Protein AF-A0A3S0EEV2-F1 (afdb_monomer)

Structure (mmCIF, N/CA/C/O backbone):
data_AF-A0A3S0EEV2-F1
#
_entry.id   AF-A0A3S0EEV2-F1
#
loop_
_atom_site.group_PDB
_atom_site.id
_atom_site.type_symbol
_atom_site.label_atom_id
_atom_site.label_alt_id
_atom_site.label_comp_id
_atom_site.label_asym_id
_atom_site.label_entity_id
_atom_site.label_seq_id
_atom_site.pdbx_PDB_ins_code
_atom_site.Cartn_x
_atom_site.Cartn_y
_atom_site.Cartn_z
_atom_site.occupancy
_atom_site.B_iso_or_equiv
_atom_site.auth_seq_id
_atom_site.auth_comp_id
_atom_site.auth_asym_id
_atom_site.auth_atom_id
_atom_site.pdbx_PDB_model_num
ATOM 1 N N . GLN A 1 1 ? 3.788 5.927 -1.617 1.00 67.25 1 GLN A N 1
ATOM 2 C CA . GLN A 1 1 ? 3.694 4.692 -2.418 1.00 67.25 1 GLN A CA 1
ATOM 3 C C . GLN A 1 1 ? 3.399 4.923 -3.907 1.00 67.25 1 GLN A C 1
ATOM 5 O O . GLN A 1 1 ? 4.221 4.499 -4.698 1.00 67.25 1 GLN A O 1
ATOM 10 N N . ILE A 1 2 ? 2.313 5.591 -4.340 1.00 71.94 2 ILE A N 1
ATOM 11 C CA . ILE A 1 2 ? 1.985 5.719 -5.789 1.00 71.94 2 ILE A CA 1
ATOM 12 C C . ILE A 1 2 ? 3.048 6.464 -6.604 1.00 71.94 2 ILE A C 1
ATOM 14 O O . ILE A 1 2 ? 3.451 5.981 -7.655 1.00 71.94 2 ILE A O 1
ATOM 18 N N . VAL A 1 3 ? 3.558 7.591 -6.103 1.00 72.00 3 VAL A N 1
ATOM 19 C CA . VAL A 1 3 ? 4.642 8.339 -6.771 1.00 72.00 3 VAL A CA 1
ATOM 20 C C . VAL A 1 3 ? 5.889 7.460 -6.964 1.00 72.00 3 VAL A C 1
ATOM 22 O O . VAL A 1 3 ? 6.553 7.534 -7.989 1.00 72.00 3 VAL A O 1
ATOM 25 N N . SER A 1 4 ? 6.155 6.561 -6.013 1.00 68.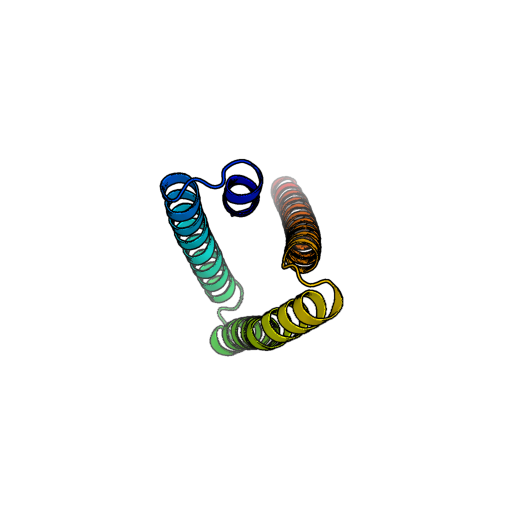00 4 SER A N 1
ATOM 26 C CA . SER A 1 4 ? 7.257 5.595 -6.056 1.00 68.00 4 SER A CA 1
ATOM 27 C C . SER A 1 4 ? 7.049 4.493 -7.099 1.00 68.00 4 SER A C 1
ATOM 29 O O . SER A 1 4 ? 8.019 3.993 -7.645 1.00 68.00 4 SER A O 1
ATOM 31 N N . ILE A 1 5 ? 5.800 4.112 -7.386 1.00 69.88 5 ILE A N 1
ATOM 32 C CA . ILE A 1 5 ? 5.467 3.135 -8.437 1.00 69.88 5 ILE A CA 1
ATOM 33 C C . ILE A 1 5 ? 5.616 3.769 -9.829 1.00 69.88 5 ILE A C 1
ATOM 35 O O . ILE A 1 5 ? 5.967 3.083 -10.783 1.00 69.88 5 ILE A O 1
ATOM 39 N N . LEU A 1 6 ? 5.361 5.076 -9.946 1.00 68.50 6 LEU A N 1
ATOM 40 C CA . LEU A 1 6 ? 5.404 5.800 -11.218 1.00 68.50 6 LEU A CA 1
ATOM 41 C C . LEU A 1 6 ? 6.815 6.245 -11.624 1.00 68.50 6 LEU A C 1
ATOM 43 O O . LEU A 1 6 ? 7.090 6.342 -12.812 1.00 68.50 6 LEU A O 1
ATOM 47 N N . LEU A 1 7 ? 7.716 6.494 -10.674 1.00 66.06 7 LEU A N 1
ATOM 48 C CA . LEU A 1 7 ? 9.076 6.980 -10.948 1.00 66.06 7 LEU A CA 1
ATOM 49 C C . LEU A 1 7 ? 9.890 6.092 -11.924 1.00 66.06 7 LEU A C 1
ATOM 51 O O . LEU A 1 7 ? 10.454 6.646 -12.869 1.00 66.06 7 LEU A O 1
ATOM 55 N N . PRO A 1 8 ? 9.912 4.749 -11.782 1.00 63.78 8 PRO A N 1
ATOM 56 C CA . PRO A 1 8 ? 10.594 3.853 -12.724 1.00 63.78 8 PRO A CA 1
ATOM 57 C C . PRO A 1 8 ? 9.993 3.871 -14.133 1.00 63.78 8 PRO A C 1
ATOM 59 O O . PRO A 1 8 ? 10.653 3.493 -15.090 1.00 63.78 8 PRO A O 1
ATOM 62 N N . ALA A 1 9 ? 8.736 4.302 -14.285 1.00 65.12 9 ALA A N 1
ATOM 63 C CA . ALA A 1 9 ? 8.078 4.371 -15.589 1.00 65.12 9 ALA A CA 1
ATOM 64 C C . ALA A 1 9 ? 8.543 5.571 -16.435 1.00 65.12 9 ALA A C 1
ATOM 66 O O . ALA A 1 9 ? 8.299 5.590 -17.640 1.00 65.12 9 ALA A O 1
ATOM 67 N N . PHE A 1 10 ? 9.196 6.562 -15.817 1.00 65.75 10 PHE A N 1
ATOM 68 C CA . PHE A 1 10 ? 9.695 7.772 -16.483 1.00 65.75 10 PHE A CA 1
ATOM 69 C C . PHE A 1 10 ? 11.227 7.874 -16.492 1.00 65.75 10 PHE A C 1
ATOM 71 O O . PHE A 1 10 ? 11.771 8.783 -17.116 1.00 65.75 10 PHE A O 1
ATOM 78 N N . SER A 1 11 ? 11.934 6.975 -15.801 1.00 63.91 11 SER A N 1
ATOM 79 C CA . SER A 1 11 ? 13.393 6.981 -15.730 1.00 63.91 11 SER A CA 1
ATOM 80 C C . SER A 1 11 ? 13.945 5.568 -15.551 1.00 63.91 11 SER A C 1
ATOM 82 O O . SER A 1 11 ? 13.740 4.947 -14.513 1.00 63.91 11 SER A O 1
ATOM 84 N N . ASP A 1 12 ? 14.720 5.104 -16.533 1.00 64.81 12 ASP A N 1
ATOM 85 C CA . ASP A 1 12 ? 15.411 3.805 -16.500 1.00 64.81 12 ASP A CA 1
ATOM 86 C C . ASP A 1 12 ? 16.719 3.832 -15.676 1.00 64.81 12 ASP A C 1
ATOM 88 O O . ASP A 1 12 ? 17.494 2.875 -15.665 1.00 64.81 12 ASP A O 1
ATOM 92 N N . GLY A 1 13 ? 17.005 4.939 -14.979 1.00 76.12 13 GLY A N 1
ATOM 93 C CA . GLY A 1 13 ? 18.232 5.101 -14.205 1.00 76.12 13 GLY A CA 1
ATOM 94 C C . GLY A 1 13 ? 18.236 4.271 -12.918 1.00 76.12 13 GLY A C 1
ATOM 95 O O . GLY A 1 13 ? 17.309 4.346 -12.111 1.00 76.12 13 GLY A O 1
ATOM 96 N N . THR A 1 14 ? 19.332 3.555 -12.649 1.00 77.88 14 THR A N 1
ATOM 97 C CA . THR A 1 14 ? 19.524 2.751 -11.424 1.00 77.88 14 THR A CA 1
ATOM 98 C C . THR A 1 14 ? 19.256 3.546 -10.140 1.00 77.88 14 THR A C 1
ATOM 100 O O . THR A 1 14 ? 18.654 3.028 -9.201 1.00 77.88 14 THR A O 1
ATOM 103 N N . ALA A 1 15 ? 19.642 4.826 -10.110 1.00 80.94 15 ALA A N 1
ATOM 104 C CA . ALA A 1 15 ? 19.380 5.717 -8.980 1.00 80.94 15 ALA A CA 1
ATOM 105 C C . ALA A 1 15 ? 17.878 6.006 -8.780 1.00 80.94 15 ALA A C 1
ATOM 107 O O . ALA A 1 15 ? 17.404 6.007 -7.644 1.00 80.94 15 ALA A O 1
ATOM 108 N N . ALA A 1 16 ? 17.115 6.194 -9.864 1.00 74.25 16 ALA A N 1
ATOM 109 C CA . ALA A 1 16 ? 15.667 6.406 -9.808 1.00 74.25 16 ALA A CA 1
ATOM 110 C C . ALA A 1 16 ? 14.938 5.143 -9.328 1.00 74.25 16 ALA A C 1
ATOM 112 O O . ALA A 1 16 ? 14.033 5.229 -8.495 1.00 74.25 16 ALA A O 1
ATOM 113 N N . ASN A 1 17 ? 15.388 3.964 -9.761 1.00 77.38 17 ASN A N 1
ATOM 114 C CA . ASN A 1 17 ? 14.868 2.681 -9.287 1.00 77.38 17 ASN A CA 1
ATOM 115 C C . ASN A 1 17 ? 15.148 2.459 -7.795 1.00 77.38 17 ASN A C 1
ATOM 117 O O . ASN A 1 17 ? 14.253 2.050 -7.053 1.00 77.38 17 ASN A O 1
ATOM 121 N N . LEU A 1 18 ? 16.354 2.790 -7.325 1.00 81.69 18 LEU A N 1
ATOM 122 C CA . LEU A 1 18 ? 16.711 2.658 -5.912 1.00 81.69 18 LEU A CA 1
ATOM 123 C C . LEU A 1 18 ? 15.921 3.635 -5.027 1.00 81.69 18 LEU A C 1
ATOM 125 O O . LEU A 1 18 ? 15.387 3.239 -3.990 1.00 81.69 18 LEU A O 1
ATOM 129 N N . ALA A 1 19 ? 15.774 4.888 -5.465 1.00 83.25 19 ALA A N 1
ATOM 130 C CA . ALA A 1 19 ? 14.945 5.880 -4.781 1.00 83.25 19 ALA A CA 1
ATOM 131 C C . ALA A 1 19 ? 13.472 5.442 -4.721 1.00 83.25 19 ALA A C 1
ATOM 133 O O . ALA A 1 19 ? 12.823 5.557 -3.680 1.00 83.25 19 ALA A O 1
ATOM 134 N N . SER A 1 20 ? 12.957 4.871 -5.811 1.00 79.00 20 SER A N 1
ATOM 135 C CA . SER A 1 20 ? 11.605 4.306 -5.877 1.00 79.00 20 SER A CA 1
ATOM 136 C C . SER A 1 20 ? 11.416 3.168 -4.886 1.00 79.00 20 SER A C 1
ATOM 138 O O . SER A 1 20 ? 10.429 3.161 -4.151 1.00 79.00 20 SER A O 1
ATOM 140 N N . ALA A 1 21 ? 12.379 2.247 -4.808 1.00 81.31 21 ALA A N 1
ATOM 141 C CA . ALA A 1 21 ? 12.355 1.139 -3.862 1.00 81.31 21 ALA A CA 1
ATOM 142 C C . ALA A 1 21 ? 12.358 1.632 -2.406 1.00 81.31 21 ALA A C 1
ATOM 144 O O . ALA A 1 21 ? 11.542 1.173 -1.606 1.00 81.31 21 ALA A O 1
ATOM 145 N N . MET A 1 22 ? 13.205 2.612 -2.070 1.00 86.12 22 MET A N 1
ATOM 146 C CA . MET A 1 22 ? 13.247 3.202 -0.726 1.00 86.12 22 MET A CA 1
ATOM 147 C C . MET A 1 22 ? 11.939 3.912 -0.361 1.00 86.12 22 MET A C 1
ATOM 149 O O . MET A 1 22 ? 11.372 3.658 0.703 1.00 86.12 22 MET A O 1
ATOM 153 N N . LEU A 1 23 ? 11.421 4.769 -1.247 1.00 84.12 23 LEU A N 1
ATOM 154 C CA . LEU A 1 23 ? 10.169 5.495 -1.014 1.00 84.12 2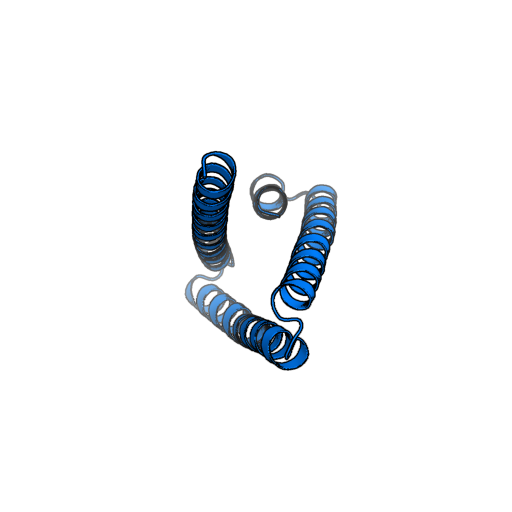3 LEU A CA 1
ATOM 155 C C . LEU A 1 23 ? 8.970 4.544 -0.919 1.00 84.12 23 LEU A C 1
ATOM 157 O O . LEU A 1 23 ? 8.083 4.730 -0.078 1.00 84.12 23 LEU A O 1
ATOM 161 N N . TYR A 1 24 ? 8.939 3.512 -1.762 1.00 83.69 24 TYR A N 1
ATOM 162 C CA . TYR A 1 24 ? 7.921 2.474 -1.704 1.00 83.69 24 TYR A CA 1
ATOM 163 C C . TYR A 1 24 ? 7.993 1.731 -0.368 1.00 83.69 24 TYR A C 1
ATOM 165 O O . TYR A 1 24 ? 6.990 1.689 0.342 1.00 83.69 24 TYR A O 1
ATOM 173 N N . GLY A 1 25 ? 9.169 1.221 0.008 1.00 85.12 25 GLY A N 1
ATOM 174 C CA . GLY A 1 25 ? 9.374 0.455 1.238 1.00 85.12 25 GLY A CA 1
ATOM 175 C C . GLY A 1 25 ? 9.020 1.246 2.496 1.00 85.12 25 GLY A C 1
ATOM 176 O O . GLY A 1 25 ? 8.223 0.780 3.309 1.00 85.12 25 GLY A O 1
ATOM 177 N N . GLY A 1 26 ? 9.532 2.475 2.621 1.00 86.62 26 GLY A N 1
ATOM 178 C CA . GLY A 1 26 ? 9.265 3.332 3.778 1.00 86.62 26 GLY A CA 1
ATOM 179 C C . GLY A 1 26 ? 7.781 3.668 3.934 1.00 86.62 26 GLY A C 1
ATOM 180 O O . GLY A 1 26 ? 7.218 3.530 5.020 1.00 86.62 26 GLY A O 1
ATOM 181 N N . THR A 1 27 ? 7.110 4.050 2.841 1.00 87.25 27 THR A N 1
ATOM 182 C CA . THR A 1 27 ? 5.674 4.375 2.906 1.00 87.25 27 THR A CA 1
ATOM 183 C C . THR A 1 27 ? 4.807 3.145 3.145 1.00 87.25 27 THR A C 1
ATOM 185 O O . THR A 1 27 ? 3.848 3.220 3.910 1.00 87.25 27 THR A O 1
ATOM 188 N N . PHE A 1 28 ? 5.156 2.007 2.546 1.00 83.50 28 PHE A N 1
ATOM 189 C CA . PHE A 1 28 ? 4.428 0.758 2.728 1.00 83.50 28 PHE A CA 1
ATOM 190 C C . PHE A 1 28 ? 4.458 0.283 4.184 1.00 83.50 28 PHE A C 1
ATOM 192 O O . PHE A 1 28 ? 3.405 0.073 4.786 1.00 83.50 28 PHE A O 1
ATOM 199 N N . VAL A 1 29 ? 5.653 0.186 4.776 1.00 86.44 29 VAL A N 1
ATOM 200 C CA . VAL A 1 29 ? 5.826 -0.245 6.174 1.00 86.44 29 VAL A CA 1
ATOM 201 C C . VAL A 1 29 ? 5.127 0.717 7.135 1.00 86.44 29 VAL A C 1
ATOM 203 O O . VAL A 1 29 ? 4.472 0.269 8.079 1.00 86.44 29 VAL A O 1
ATOM 206 N N . GLY A 1 30 ? 5.207 2.026 6.875 1.00 87.94 30 GLY A N 1
ATOM 207 C CA . GLY A 1 30 ? 4.527 3.044 7.676 1.00 87.94 30 GLY A CA 1
ATOM 208 C C . GLY A 1 30 ? 3.005 2.879 7.685 1.00 87.94 30 GLY A C 1
ATOM 209 O O . GLY A 1 30 ? 2.397 2.869 8.756 1.00 87.94 30 GLY A O 1
ATOM 210 N N . ILE A 1 31 ? 2.391 2.686 6.511 1.00 87.38 31 ILE A N 1
ATOM 211 C CA . ILE A 1 31 ? 0.940 2.471 6.389 1.00 87.38 31 ILE A CA 1
ATOM 212 C C . ILE A 1 31 ? 0.528 1.192 7.118 1.00 87.38 31 ILE A C 1
ATOM 214 O O . ILE A 1 31 ? -0.366 1.242 7.958 1.00 87.38 31 ILE A O 1
ATOM 218 N N . VAL A 1 32 ? 1.203 0.067 6.857 1.00 87.94 32 VAL A N 1
ATOM 219 C CA . VAL A 1 32 ? 0.875 -1.226 7.484 1.00 87.94 32 VAL A CA 1
ATOM 220 C C . VAL A 1 32 ? 0.961 -1.140 9.010 1.00 87.94 32 VAL A C 1
ATOM 222 O O . VAL A 1 32 ? 0.044 -1.581 9.705 1.00 87.94 32 VAL A O 1
ATOM 225 N N . SER A 1 33 ? 2.020 -0.519 9.535 1.00 88.50 33 SER A N 1
ATOM 226 C CA . SER A 1 33 ? 2.220 -0.352 10.981 1.00 88.50 33 SER A CA 1
ATOM 227 C C . SER A 1 33 ? 1.120 0.500 11.614 1.00 88.50 33 SER A C 1
ATOM 229 O O . SER A 1 33 ? 0.573 0.141 12.660 1.00 88.50 33 SER A O 1
ATOM 231 N N . LEU A 1 34 ? 0.747 1.608 10.964 1.00 89.56 34 LEU A N 1
ATOM 232 C CA . LEU A 1 34 ? -0.332 2.470 11.438 1.00 89.56 34 LEU A CA 1
ATOM 233 C C . LEU A 1 34 ? -1.684 1.750 11.391 1.00 89.56 34 LEU A C 1
ATOM 235 O O . LEU A 1 34 ? -2.437 1.814 12.361 1.00 89.56 34 LEU A O 1
ATOM 239 N N . THR A 1 35 ? -1.983 1.024 10.311 1.00 87.75 35 THR A N 1
ATOM 240 C CA . THR A 1 35 ? -3.216 0.238 10.180 1.00 87.75 35 THR A CA 1
ATOM 241 C C . THR A 1 35 ? -3.329 -0.807 11.284 1.00 87.75 35 THR A C 1
ATOM 243 O O . THR A 1 35 ? -4.381 -0.909 11.916 1.00 87.75 35 THR A O 1
ATOM 246 N N . LEU A 1 36 ? -2.253 -1.545 11.569 1.00 85.75 36 LEU A N 1
ATOM 247 C CA . LEU A 1 36 ? -2.258 -2.557 12.624 1.00 85.75 36 LEU A CA 1
ATOM 248 C C . LEU A 1 36 ? -2.455 -1.925 14.011 1.00 85.75 36 LEU A C 1
ATOM 250 O O . LEU A 1 36 ? -3.236 -2.431 14.816 1.00 85.75 36 LEU A O 1
ATOM 254 N N . SER A 1 37 ? -1.818 -0.776 14.258 1.00 86.94 37 SER A N 1
ATOM 255 C CA . SER A 1 37 ? -1.991 0.006 15.488 1.00 86.94 37 SER A CA 1
ATOM 256 C C . SER A 1 37 ? -3.433 0.508 15.664 1.00 86.94 37 SER A C 1
ATOM 258 O O . SER A 1 37 ? -4.012 0.368 16.744 1.00 86.94 37 SER A O 1
ATOM 260 N N . ILE A 1 38 ? -4.056 1.024 14.596 1.00 87.31 38 ILE A N 1
ATOM 261 C CA . ILE A 1 38 ? -5.465 1.454 14.599 1.00 87.31 38 ILE A CA 1
ATOM 262 C C . ILE A 1 38 ? -6.388 0.268 14.889 1.00 87.31 38 ILE A C 1
ATOM 264 O O . ILE A 1 38 ? -7.242 0.367 15.765 1.00 87.31 38 ILE A O 1
ATOM 268 N N . ILE A 1 39 ? -6.198 -0.867 14.215 1.00 85.00 39 ILE A N 1
ATOM 269 C CA . ILE A 1 39 ? -7.017 -2.074 14.419 1.00 85.00 39 ILE A CA 1
ATOM 270 C C . ILE A 1 39 ? -6.914 -2.579 15.857 1.00 85.00 39 ILE A C 1
ATOM 272 O O . ILE A 1 39 ? -7.936 -2.910 16.457 1.00 85.00 39 ILE A O 1
ATOM 276 N N . GLY A 1 40 ? -5.709 -2.592 16.432 1.00 83.75 40 GLY A N 1
ATOM 277 C CA . GLY A 1 40 ? -5.512 -2.973 17.830 1.00 83.75 40 GLY A CA 1
ATOM 278 C C . GLY A 1 40 ? -6.285 -2.087 18.805 1.00 83.75 40 GLY A C 1
ATOM 279 O O . GLY A 1 40 ? -6.836 -2.590 19.780 1.00 83.75 40 GLY A O 1
ATOM 280 N N . ARG A 1 41 ? -6.387 -0.785 18.512 1.00 84.44 41 ARG A N 1
ATOM 281 C CA . ARG A 1 41 ? -7.155 0.176 19.320 1.00 84.44 41 ARG A CA 1
ATOM 282 C C . ARG A 1 41 ? -8.665 0.106 19.078 1.00 84.44 41 ARG A C 1
ATOM 284 O O . ARG A 1 41 ? -9.421 0.295 20.022 1.00 84.44 41 ARG A O 1
ATOM 291 N N . CYS A 1 42 ? -9.108 -0.160 17.849 1.00 84.06 42 CYS A N 1
ATOM 292 C CA . CYS A 1 42 ? -10.531 -0.262 17.501 1.00 84.06 42 CYS A CA 1
ATOM 293 C C . CYS A 1 42 ? -11.188 -1.555 18.003 1.00 84.06 42 CYS A C 1
ATOM 295 O O . CYS A 1 42 ? -12.392 -1.563 18.241 1.00 84.06 42 CYS A O 1
ATOM 297 N N . PHE A 1 43 ? -10.422 -2.637 18.179 1.00 85.06 43 PHE A N 1
ATOM 298 C CA . PHE A 1 43 ? -10.931 -3.930 18.650 1.00 85.06 43 PHE A CA 1
ATOM 299 C C . PHE A 1 43 ? -10.290 -4.354 19.984 1.00 85.06 43 PHE A C 1
ATOM 301 O O . PHE A 1 43 ? -9.662 -5.412 20.039 1.00 85.06 43 PHE A O 1
ATOM 308 N N . PRO A 1 44 ? -10.466 -3.590 21.081 1.00 78.25 44 PRO A N 1
ATOM 309 C CA . PRO A 1 44 ? -9.800 -3.871 22.356 1.00 78.25 44 PRO A CA 1
ATOM 310 C C . PRO A 1 44 ? -10.240 -5.203 22.982 1.00 78.25 44 PRO A C 1
ATOM 312 O O . PRO A 1 44 ? -9.462 -5.835 23.685 1.00 78.25 44 PRO A O 1
ATOM 315 N N . ALA A 1 45 ? -11.461 -5.665 22.689 1.00 83.12 45 ALA A N 1
ATOM 316 C CA . ALA A 1 45 ? -11.989 -6.919 23.222 1.00 83.12 45 ALA A CA 1
ATOM 317 C C . ALA A 1 45 ? -11.356 -8.177 22.593 1.00 83.12 45 ALA A C 1
ATOM 319 O O . ALA A 1 45 ? -11.345 -9.222 23.231 1.00 83.12 45 ALA A O 1
ATOM 320 N N . ASN A 1 46 ? -10.870 -8.108 21.344 1.00 85.00 46 ASN A N 1
ATOM 321 C CA . ASN A 1 46 ? -10.259 -9.244 20.634 1.00 85.00 46 ASN A CA 1
ATOM 322 C C . ASN A 1 46 ? -9.331 -8.776 19.485 1.00 85.00 46 ASN A C 1
ATOM 324 O O . ASN A 1 46 ? -9.589 -9.065 18.308 1.00 85.00 46 ASN A O 1
ATOM 328 N N . PRO A 1 47 ? -8.227 -8.068 19.792 1.00 82.12 47 PRO A N 1
ATOM 329 C CA . PRO A 1 47 ? -7.361 -7.471 18.774 1.00 82.12 47 PRO A CA 1
ATOM 330 C C . PRO A 1 47 ? -6.670 -8.535 17.913 1.00 82.12 47 PRO A C 1
ATOM 332 O O . PRO A 1 47 ? -6.566 -8.372 16.699 1.00 82.12 47 PRO A O 1
ATOM 335 N N . ALA A 1 48 ? -6.287 -9.672 18.508 1.00 85.44 48 ALA A N 1
ATOM 336 C CA . ALA A 1 48 ? -5.611 -10.766 17.811 1.00 85.44 48 ALA A CA 1
ATOM 337 C C . ALA A 1 48 ? -6.422 -11.304 16.619 1.00 85.44 48 ALA A C 1
ATOM 339 O O . ALA A 1 48 ? -5.871 -11.523 15.542 1.00 85.44 48 ALA A O 1
ATOM 340 N N . LYS A 1 49 ? -7.745 -11.455 16.770 1.00 86.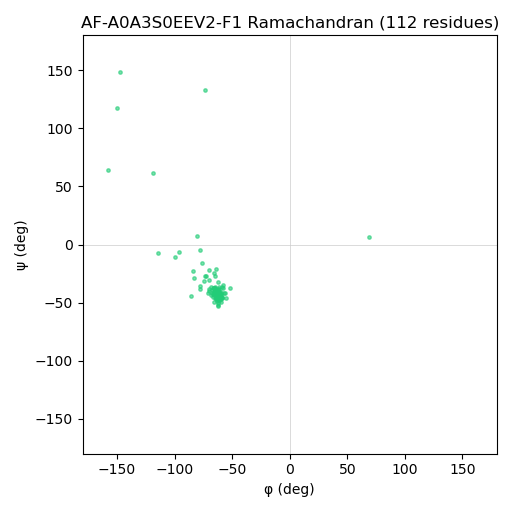12 49 LYS A N 1
ATOM 341 C CA . LYS A 1 49 ? -8.621 -11.950 15.696 1.00 86.12 49 LYS A CA 1
ATOM 342 C C . LYS A 1 49 ? -8.725 -10.954 14.538 1.00 86.12 49 LYS A C 1
ATOM 344 O O . LYS A 1 49 ? -8.698 -11.357 13.376 1.00 86.12 49 LYS A O 1
ATOM 349 N N . ALA A 1 50 ? -8.836 -9.660 14.844 1.00 85.25 50 ALA A N 1
ATOM 350 C CA . ALA A 1 50 ? -8.903 -8.608 13.831 1.00 85.25 50 ALA A CA 1
ATOM 351 C C . ALA A 1 50 ? -7.569 -8.460 13.079 1.00 85.25 50 A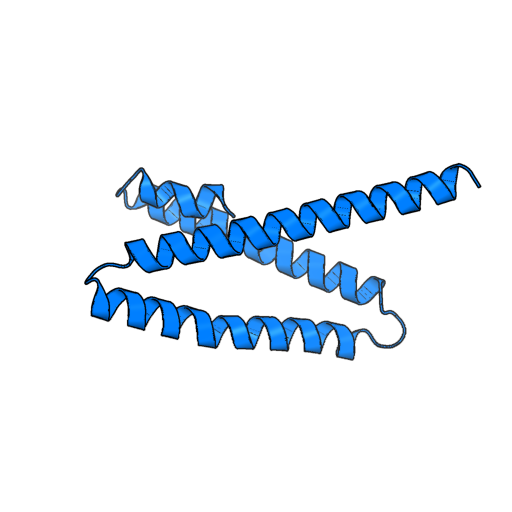LA A C 1
ATOM 353 O O . ALA A 1 50 ? -7.556 -8.401 11.849 1.00 85.25 50 ALA A O 1
ATOM 354 N N . MET A 1 51 ? -6.448 -8.491 13.806 1.00 86.62 51 MET A N 1
ATOM 355 C CA . MET A 1 51 ? -5.101 -8.470 13.232 1.00 86.62 51 MET A CA 1
ATOM 356 C C . MET A 1 51 ? -4.838 -9.693 12.344 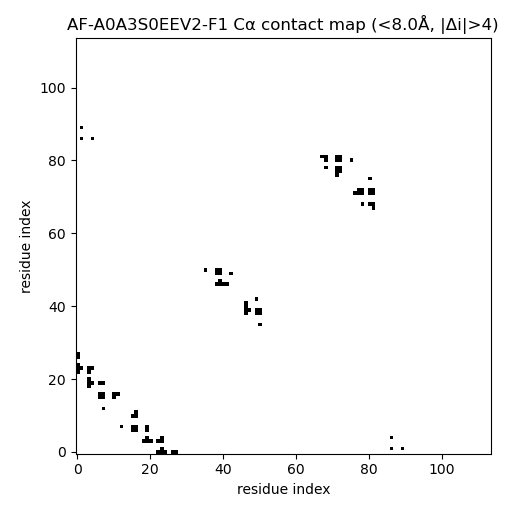1.00 86.62 51 MET A C 1
ATOM 358 O O . MET A 1 51 ? -4.416 -9.531 11.202 1.00 86.62 51 MET A O 1
ATOM 362 N N . ALA A 1 52 ? -5.169 -10.903 12.808 1.00 88.25 52 ALA A N 1
ATOM 363 C CA . ALA A 1 52 ? -4.992 -12.133 12.034 1.00 88.25 52 ALA A CA 1
ATOM 364 C C . ALA A 1 52 ? -5.751 -12.100 10.699 1.00 88.25 52 ALA A C 1
ATOM 366 O O . ALA A 1 52 ? -5.242 -12.555 9.676 1.00 88.25 52 ALA A O 1
ATOM 367 N N . ARG A 1 53 ? -6.953 -11.511 10.679 1.00 88.62 53 ARG A N 1
ATOM 368 C CA . ARG A 1 53 ? -7.750 -11.367 9.455 1.00 88.62 53 ARG A CA 1
ATOM 369 C C . ARG A 1 53 ? -7.095 -10.421 8.443 1.00 88.62 53 ARG A C 1
ATOM 371 O O . ARG A 1 53 ? -7.132 -10.710 7.247 1.00 88.62 53 ARG A O 1
ATOM 378 N N . LEU A 1 54 ? -6.464 -9.337 8.901 1.00 87.25 54 LEU A N 1
ATOM 379 C CA . LEU A 1 54 ? -5.659 -8.473 8.030 1.00 87.25 54 LEU A CA 1
ATOM 380 C C . LEU A 1 54 ? -4.447 -9.217 7.467 1.00 87.25 54 LEU A C 1
ATOM 382 O O . LEU A 1 54 ? -4.2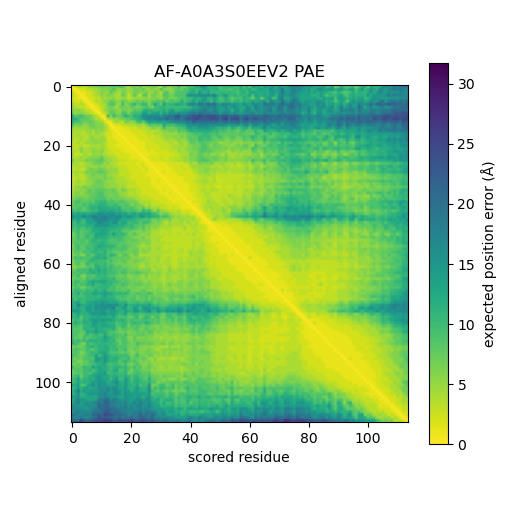14 -9.165 6.261 1.00 87.25 54 LEU A O 1
ATOM 386 N N . THR A 1 55 ? -3.715 -9.946 8.312 1.00 87.69 55 THR A N 1
ATOM 387 C CA . THR A 1 55 ? -2.536 -10.719 7.895 1.00 87.69 55 THR A CA 1
ATOM 388 C C . THR A 1 55 ? -2.894 -11.783 6.865 1.00 87.69 55 THR A C 1
ATOM 390 O O . THR A 1 55 ? -2.214 -11.890 5.850 1.00 87.69 55 THR A O 1
ATOM 393 N N . LEU A 1 56 ? -3.982 -12.530 7.074 1.00 92.50 56 LEU A N 1
ATOM 394 C CA . LEU A 1 56 ? -4.461 -13.525 6.110 1.00 92.50 56 LEU A CA 1
ATOM 395 C C . LEU A 1 56 ? -4.846 -12.881 4.777 1.00 92.50 56 LEU A C 1
ATOM 397 O O . LEU A 1 56 ? -4.447 -13.370 3.725 1.00 92.50 56 LEU A O 1
ATOM 401 N N . SER A 1 57 ? -5.567 -11.758 4.819 1.00 90.44 57 SER A N 1
ATOM 402 C CA . SER A 1 57 ? -5.950 -11.022 3.606 1.00 90.44 57 SER A CA 1
ATOM 403 C C . SER A 1 57 ? -4.715 -10.564 2.822 1.00 90.44 57 SER A C 1
ATOM 405 O O . SER A 1 57 ? -4.657 -10.715 1.602 1.00 90.44 57 SER A O 1
ATOM 407 N N . TYR A 1 58 ? -3.701 -10.056 3.530 1.00 87.88 58 TYR A N 1
ATOM 408 C CA . TYR A 1 58 ? -2.430 -9.660 2.932 1.00 87.88 58 TYR A CA 1
ATOM 409 C C . TYR A 1 58 ? -1.654 -10.859 2.367 1.00 87.88 58 TYR A C 1
ATOM 411 O O . TYR A 1 58 ? -1.155 -10.790 1.246 1.00 87.88 58 TYR A O 1
ATOM 419 N N . GLY A 1 59 ? -1.618 -11.983 3.086 1.00 90.75 59 GLY A N 1
ATOM 420 C CA . GLY A 1 59 ? -0.970 -13.215 2.635 1.00 90.75 59 GLY A CA 1
ATOM 421 C C . GLY A 1 59 ? -1.584 -13.775 1.351 1.00 90.75 59 GLY A C 1
ATOM 422 O O . GLY A 1 59 ? -0.855 -14.136 0.431 1.00 90.75 59 GLY A O 1
ATOM 423 N N . VAL A 1 60 ? -2.916 -13.765 1.229 1.00 94.31 60 VAL A N 1
ATOM 424 C CA . VAL A 1 60 ? -3.599 -14.158 -0.018 1.00 94.31 60 VAL A CA 1
ATOM 425 C C . VAL A 1 60 ? -3.145 -13.272 -1.179 1.00 94.31 60 VAL A C 1
ATOM 427 O O . VAL A 1 60 ? -2.785 -13.782 -2.240 1.00 94.31 60 VAL A O 1
ATOM 430 N N . ALA A 1 61 ? -3.083 -11.955 -0.976 1.00 89.69 61 ALA A N 1
ATOM 431 C CA . ALA A 1 61 ? -2.608 -11.034 -2.006 1.00 89.69 61 ALA A CA 1
ATOM 432 C C . ALA A 1 61 ? -1.141 -11.296 -2.402 1.00 89.69 61 ALA A C 1
ATOM 434 O O . ALA A 1 61 ? -0.818 -11.236 -3.589 1.00 89.69 61 ALA A O 1
ATOM 435 N N . GLN A 1 62 ? -0.268 -11.642 -1.446 1.00 91.06 62 GLN A N 1
ATOM 436 C CA . GLN A 1 62 ? 1.143 -11.964 -1.709 1.00 91.06 62 GLN A CA 1
ATOM 437 C C . GLN A 1 62 ? 1.343 -13.236 -2.542 1.00 91.06 62 GLN A C 1
ATOM 439 O O . GLN A 1 62 ? 2.361 -13.350 -3.219 1.00 91.06 62 GLN A O 1
ATOM 444 N N . VAL A 1 63 ? 0.390 -14.168 -2.528 1.00 94.19 63 VAL A N 1
ATOM 445 C CA . VAL A 1 63 ? 0.425 -15.370 -3.377 1.00 94.19 63 VAL A CA 1
ATOM 446 C C . VAL A 1 63 ? -0.177 -15.084 -4.754 1.00 94.19 63 VAL A C 1
ATOM 448 O O . VAL A 1 63 ? 0.392 -15.459 -5.778 1.00 94.19 63 VAL A O 1
ATOM 451 N N . VAL A 1 64 ? -1.315 -14.388 -4.794 1.00 93.06 64 VAL A N 1
ATOM 452 C CA . VAL A 1 64 ? -2.064 -14.140 -6.036 1.00 93.06 64 VAL A CA 1
ATOM 453 C C . VAL A 1 64 ? -1.339 -13.152 -6.955 1.00 93.06 64 VAL A C 1
ATOM 455 O O . VAL A 1 64 ? -1.292 -13.366 -8.167 1.00 93.06 64 VAL A O 1
ATOM 458 N N . ALA A 1 65 ? -0.753 -12.080 -6.411 1.00 89.06 65 ALA A N 1
ATOM 459 C CA . ALA A 1 65 ? -0.167 -11.019 -7.229 1.00 89.06 65 ALA A CA 1
ATOM 460 C C . ALA A 1 65 ? 1.036 -11.482 -8.081 1.00 89.06 65 ALA A C 1
ATOM 462 O O . ALA A 1 65 ? 1.022 -11.203 -9.283 1.00 89.06 65 ALA A O 1
ATOM 463 N N . PRO A 1 66 ? 2.038 -12.220 -7.553 1.00 90.12 66 PRO A N 1
ATOM 464 C CA . PRO A 1 66 ? 3.140 -12.735 -8.368 1.00 90.12 66 PRO A CA 1
ATOM 465 C C . PRO A 1 66 ? 2.683 -13.758 -9.410 1.00 90.12 66 PRO A C 1
ATOM 467 O O . PRO A 1 66 ? 3.174 -13.729 -10.536 1.00 90.12 66 PRO A O 1
ATOM 470 N N . ALA A 1 67 ? 1.718 -14.620 -9.069 1.00 92.50 67 ALA A N 1
ATOM 471 C CA . ALA A 1 67 ? 1.165 -15.599 -10.005 1.00 92.50 67 ALA A CA 1
ATOM 472 C C . ALA A 1 67 ? 0.483 -14.910 -11.199 1.00 92.50 67 ALA A C 1
ATOM 474 O O . ALA A 1 67 ? 0.749 -15.242 -12.354 1.00 92.50 67 ALA A O 1
ATOM 475 N N . MET A 1 68 ? -0.335 -13.891 -10.925 1.00 91.88 68 MET A N 1
ATOM 476 C CA . MET A 1 68 ? -0.986 -13.084 -11.956 1.00 91.88 68 MET A CA 1
ATOM 477 C C . MET A 1 68 ? 0.029 -12.290 -12.788 1.00 91.88 68 MET A C 1
ATOM 479 O O . MET A 1 68 ? -0.049 -12.290 -14.015 1.00 91.88 68 MET A O 1
ATOM 483 N N . ALA A 1 69 ? 1.004 -11.637 -12.147 1.00 88.94 69 ALA A N 1
ATOM 484 C CA . ALA A 1 69 ? 2.043 -10.881 -12.845 1.00 88.94 69 ALA A CA 1
ATOM 485 C C . ALA A 1 69 ? 2.900 -11.780 -13.750 1.00 88.94 69 ALA A C 1
ATOM 487 O O . ALA A 1 69 ? 3.200 -11.395 -14.878 1.00 88.94 69 ALA A O 1
ATOM 488 N N . GLY A 1 70 ? 3.243 -12.984 -13.282 1.00 89.06 70 GLY A N 1
ATOM 489 C CA . GLY A 1 70 ? 3.957 -13.994 -14.058 1.00 89.06 70 GLY A CA 1
ATOM 490 C C . GLY A 1 70 ? 3.166 -14.447 -15.282 1.00 89.06 70 GLY A C 1
ATOM 491 O O . GLY A 1 70 ? 3.709 -14.443 -16.380 1.00 89.06 70 GLY A O 1
ATOM 492 N N . TYR A 1 71 ? 1.875 -14.747 -15.123 1.00 91.44 71 TYR A N 1
ATOM 493 C CA . TYR A 1 71 ? 1.006 -15.135 -16.241 1.00 91.44 71 TYR A CA 1
ATOM 494 C C . TYR A 1 71 ? 0.857 -14.025 -17.295 1.00 91.44 71 TYR A C 1
ATOM 496 O O . TYR A 1 71 ? 0.892 -14.277 -18.497 1.00 91.44 71 TYR A O 1
ATOM 504 N N . ILE A 1 72 ? 0.730 -12.768 -16.859 1.00 88.56 72 ILE A N 1
ATOM 505 C CA . ILE A 1 72 ? 0.685 -11.624 -17.780 1.00 88.56 72 ILE A CA 1
ATOM 506 C C . ILE A 1 72 ? 2.023 -11.478 -18.512 1.00 88.56 72 ILE A C 1
ATOM 508 O O . ILE A 1 72 ? 2.036 -11.251 -19.724 1.00 88.56 72 ILE A O 1
ATOM 512 N N . ALA A 1 73 ? 3.143 -11.632 -17.802 1.00 90.62 73 ALA A N 1
ATOM 513 C CA . ALA A 1 73 ? 4.476 -11.524 -18.382 1.00 90.62 73 ALA A CA 1
ATOM 514 C C . ALA A 1 73 ? 4.767 -12.642 -19.396 1.00 90.62 73 ALA A C 1
ATOM 516 O O . ALA A 1 73 ? 5.366 -12.358 -20.429 1.00 90.62 73 ALA A O 1
ATOM 517 N N . THR A 1 74 ? 4.312 -13.879 -19.163 1.00 90.31 74 THR A N 1
ATOM 518 C CA . THR A 1 74 ? 4.495 -14.982 -20.124 1.00 90.31 74 THR A CA 1
ATOM 519 C C . THR A 1 74 ? 3.672 -14.793 -21.395 1.00 90.31 74 THR A C 1
ATOM 521 O O . THR A 1 74 ? 4.159 -15.111 -22.474 1.00 90.31 74 THR A O 1
ATOM 524 N N . MET A 1 75 ? 2.460 -14.240 -21.293 1.00 87.94 75 MET A N 1
ATOM 525 C CA . MET A 1 75 ? 1.588 -14.006 -22.452 1.00 87.94 75 MET A CA 1
ATOM 526 C C . MET A 1 75 ? 1.985 -12.777 -23.276 1.00 87.94 75 MET A C 1
ATOM 528 O O . MET A 1 75 ? 1.882 -12.791 -24.498 1.00 87.94 75 MET A O 1
ATOM 532 N N . THR A 1 76 ? 2.417 -11.696 -22.619 1.00 84.88 76 THR A N 1
ATOM 533 C CA . THR A 1 76 ? 2.731 -10.417 -23.291 1.00 84.88 76 THR A CA 1
ATOM 534 C C . THR A 1 76 ? 4.222 -10.200 -23.540 1.00 84.88 76 THR A C 1
ATOM 536 O O . THR A 1 76 ? 4.594 -9.253 -24.231 1.00 84.88 76 THR A O 1
ATOM 539 N N . GLY A 1 77 ? 5.087 -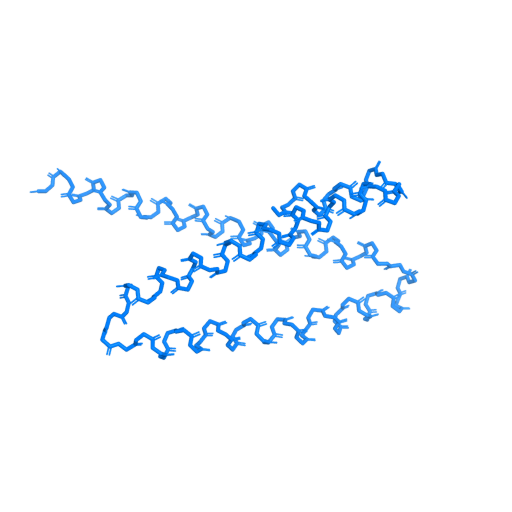11.032 -22.954 1.00 84.50 77 GLY A N 1
ATOM 540 C CA . GLY A 1 77 ? 6.540 -10.860 -22.979 1.00 84.50 77 GLY A CA 1
ATOM 541 C C . GLY A 1 77 ? 7.049 -9.662 -22.165 1.00 84.50 77 GLY A C 1
ATOM 542 O O . GLY A 1 77 ? 8.230 -9.334 -22.241 1.00 84.50 77 GLY A O 1
ATOM 543 N N . SER A 1 78 ? 6.189 -8.970 -21.405 1.00 82.00 78 SER A N 1
ATOM 544 C CA . SER A 1 78 ? 6.554 -7.752 -20.672 1.00 82.00 78 SER A CA 1
ATOM 545 C C . SER A 1 78 ? 5.787 -7.592 -19.357 1.00 82.00 78 SER A C 1
ATOM 547 O O . SER A 1 78 ? 4.613 -7.928 -19.246 1.00 82.00 78 SER A O 1
ATOM 549 N N . TYR A 1 79 ? 6.419 -6.966 -18.361 1.00 81.44 79 TYR A N 1
ATOM 550 C CA . TYR A 1 79 ? 5.787 -6.634 -17.077 1.00 81.44 79 TYR A CA 1
ATOM 551 C C . TYR A 1 79 ? 4.875 -5.398 -17.127 1.00 81.44 79 TYR A C 1
ATOM 553 O O . TYR A 1 79 ? 4.195 -5.099 -16.144 1.00 81.44 79 TYR A O 1
ATOM 561 N N . LYS A 1 80 ? 4.807 -4.685 -18.261 1.00 81.81 80 LYS A N 1
ATOM 562 C CA . LYS A 1 80 ? 3.969 -3.479 -18.403 1.00 81.81 80 LYS A CA 1
ATOM 563 C C . LYS A 1 80 ? 2.494 -3.746 -18.090 1.00 81.81 80 LYS A C 1
ATOM 565 O O . LYS A 1 80 ? 1.874 -2.954 -17.385 1.00 81.81 80 LYS A O 1
ATOM 570 N N . GLY A 1 81 ? 1.948 -4.877 -18.546 1.00 82.06 81 GLY A N 1
ATOM 571 C CA . GLY A 1 81 ? 0.564 -5.258 -18.243 1.00 82.06 81 GLY A CA 1
ATOM 572 C C . GLY A 1 81 ? 0.325 -5.454 -16.742 1.00 82.06 81 GLY A C 1
ATOM 573 O O . GLY A 1 81 ? -0.653 -4.947 -16.198 1.00 82.06 81 GLY A O 1
ATOM 574 N N . ALA A 1 82 ? 1.261 -6.108 -16.047 1.00 85.94 82 ALA A N 1
ATOM 575 C CA . ALA A 1 82 ? 1.182 -6.315 -14.602 1.00 85.94 82 ALA A CA 1
ATOM 576 C C . ALA A 1 82 ? 1.269 -4.992 -13.817 1.00 85.94 82 ALA A C 1
ATOM 578 O O . ALA A 1 82 ? 0.550 -4.810 -12.834 1.00 85.94 82 ALA A O 1
ATOM 579 N N . LEU A 1 83 ? 2.092 -4.043 -14.278 1.00 81.69 83 LEU A N 1
ATOM 580 C CA . LEU A 1 83 ? 2.198 -2.705 -13.684 1.00 81.69 83 LEU A CA 1
ATOM 581 C C . LEU A 1 83 ? 0.896 -1.904 -13.813 1.00 81.69 83 LEU A C 1
ATOM 583 O O . LEU A 1 83 ? 0.485 -1.259 -12.851 1.00 81.69 83 LEU A O 1
ATOM 587 N N . ILE A 1 84 ? 0.216 -1.975 -14.963 1.00 85.12 84 ILE A N 1
ATOM 588 C CA . ILE A 1 84 ? -1.086 -1.315 -15.163 1.00 85.12 84 ILE A CA 1
ATOM 589 C C . ILE A 1 84 ? -2.135 -1.893 -14.208 1.00 85.12 84 ILE A C 1
ATOM 591 O O . ILE A 1 84 ? -2.867 -1.139 -13.568 1.00 85.12 84 ILE A O 1
ATOM 595 N N . VAL A 1 85 ? -2.185 -3.220 -14.059 1.00 87.19 85 VAL A N 1
ATOM 596 C CA . VAL A 1 85 ? -3.094 -3.872 -13.102 1.00 87.19 85 VAL A CA 1
ATOM 597 C C . VAL A 1 85 ? -2.789 -3.427 -11.670 1.00 87.19 85 VAL A C 1
ATOM 599 O O . VAL A 1 85 ? -3.704 -3.050 -10.938 1.00 87.19 85 VAL A O 1
ATOM 602 N N . ALA A 1 86 ? -1.514 -3.396 -11.276 1.00 85.75 86 ALA A N 1
ATOM 603 C CA . ALA A 1 86 ? -1.110 -2.909 -9.959 1.00 85.75 86 ALA A CA 1
ATOM 604 C C . ALA A 1 86 ? -1.530 -1.445 -9.730 1.00 85.75 86 ALA A C 1
ATOM 606 O O . ALA A 1 86 ? -2.029 -1.110 -8.655 1.00 85.75 86 ALA A O 1
ATOM 607 N N . ALA A 1 87 ? -1.393 -0.585 -10.744 1.00 82.25 87 ALA A N 1
ATOM 608 C CA . ALA A 1 87 ? -1.834 0.805 -10.680 1.00 82.25 87 ALA A CA 1
ATOM 609 C C . ALA A 1 87 ? -3.354 0.922 -10.465 1.00 82.25 87 ALA A C 1
ATOM 611 O O . ALA A 1 87 ? -3.787 1.696 -9.610 1.00 82.25 87 ALA A O 1
ATOM 612 N N . TRP A 1 88 ? -4.161 0.116 -11.164 1.00 89.69 88 TRP A N 1
ATOM 613 C CA . TRP A 1 88 ? -5.616 0.078 -10.977 1.00 89.69 88 TRP A CA 1
ATOM 614 C C . TRP A 1 88 ? -6.026 -0.392 -9.582 1.00 89.69 88 TRP A C 1
ATOM 616 O O . TRP A 1 88 ? -6.870 0.241 -8.945 1.00 89.69 88 TRP A O 1
ATOM 626 N N . VAL A 1 89 ? -5.404 -1.457 -9.073 1.00 90.38 89 VAL A N 1
ATOM 627 C CA . VAL A 1 89 ? -5.668 -1.965 -7.715 1.00 90.38 89 VAL A CA 1
ATOM 628 C C . VAL A 1 89 ? -5.324 -0.906 -6.664 1.00 90.38 89 VAL A C 1
ATOM 630 O O . VAL A 1 89 ? -6.107 -0.662 -5.745 1.00 90.38 89 VAL A O 1
ATOM 633 N N . MET A 1 90 ? -4.192 -0.218 -6.826 1.00 87.31 90 MET A N 1
ATOM 634 C CA . MET A 1 90 ? -3.789 0.889 -5.956 1.00 87.31 90 MET A CA 1
ATOM 635 C C . MET A 1 90 ? -4.767 2.066 -6.015 1.00 87.31 90 MET A C 1
ATOM 637 O O . MET A 1 90 ? -5.105 2.636 -4.976 1.00 87.31 90 MET A O 1
ATOM 641 N N . ALA A 1 91 ? -5.248 2.423 -7.208 1.00 87.19 91 ALA A N 1
ATOM 642 C CA . ALA A 1 91 ? -6.241 3.478 -7.387 1.00 87.19 91 ALA A CA 1
ATOM 643 C C . ALA A 1 91 ? -7.563 3.143 -6.685 1.00 87.19 91 ALA A C 1
ATOM 645 O O . ALA A 1 91 ? -8.097 3.975 -5.949 1.00 87.19 91 ALA A O 1
ATOM 646 N N . ALA A 1 92 ? -8.048 1.909 -6.834 1.00 91.62 92 ALA A N 1
ATOM 647 C CA . ALA A 1 92 ? -9.238 1.431 -6.136 1.00 91.62 92 ALA A CA 1
ATOM 648 C C . ALA A 1 92 ? -9.050 1.447 -4.609 1.00 91.62 92 ALA A C 1
ATOM 650 O O . ALA A 1 92 ? -9.904 1.959 -3.885 1.00 91.62 92 ALA A O 1
ATOM 651 N N . GLY A 1 93 ? -7.906 0.965 -4.112 1.00 87.00 93 GLY A N 1
ATOM 652 C CA . GLY A 1 93 ? -7.574 0.996 -2.684 1.00 87.00 93 GLY A CA 1
ATOM 653 C C . GLY A 1 93 ? -7.543 2.415 -2.110 1.00 87.00 93 GLY A C 1
ATOM 654 O O . GLY A 1 93 ? -8.103 2.669 -1.044 1.00 87.00 93 GLY A O 1
ATOM 655 N N . MET A 1 94 ? -6.962 3.371 -2.840 1.00 88.25 94 MET A N 1
ATOM 656 C CA . MET A 1 94 ? -6.993 4.786 -2.459 1.00 88.25 94 MET A CA 1
ATOM 657 C C . MET A 1 94 ? -8.408 5.359 -2.439 1.00 88.25 94 MET A C 1
ATOM 659 O O . MET A 1 94 ? -8.752 6.075 -1.501 1.00 88.25 94 MET A O 1
ATOM 663 N N . ALA A 1 95 ? -9.232 5.052 -3.443 1.00 91.38 95 ALA A N 1
ATOM 664 C CA . ALA A 1 95 ? -10.612 5.525 -3.493 1.00 91.38 95 ALA A CA 1
ATOM 665 C C . ALA A 1 95 ? -11.418 5.030 -2.280 1.00 91.38 95 ALA A C 1
ATOM 667 O O . ALA A 1 95 ? -12.127 5.817 -1.650 1.00 91.38 95 ALA A O 1
ATOM 668 N N . LEU A 1 96 ? -11.243 3.761 -1.897 1.00 90.31 96 LEU A N 1
ATOM 669 C CA . LEU A 1 96 ? -11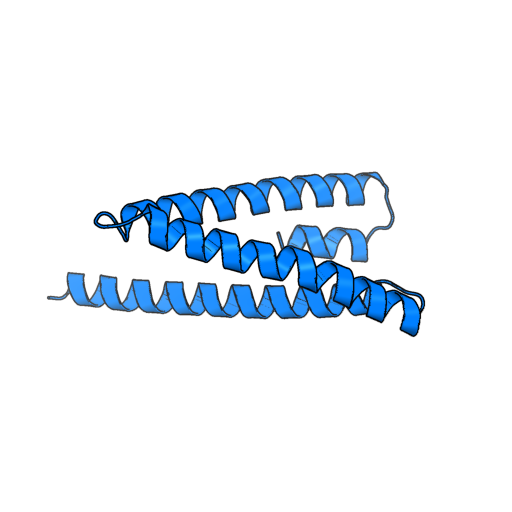.855 3.186 -0.696 1.00 90.31 96 LEU A CA 1
ATOM 670 C C . LEU A 1 96 ? -11.364 3.866 0.588 1.00 90.31 96 LEU A C 1
ATOM 672 O O . LEU A 1 96 ? -12.175 4.183 1.456 1.00 90.31 96 LEU A O 1
ATOM 676 N N . LEU A 1 97 ? -10.062 4.149 0.704 1.00 86.56 97 LEU A N 1
ATOM 677 C CA . LEU A 1 97 ? -9.517 4.886 1.851 1.00 86.56 97 LEU A CA 1
ATOM 678 C C . LEU A 1 97 ? -10.093 6.303 1.948 1.00 86.56 97 LEU A C 1
ATOM 680 O O . LEU A 1 97 ? -10.486 6.730 3.031 1.00 86.56 97 LEU A O 1
ATOM 684 N N . VAL A 1 98 ? -10.198 7.023 0.829 1.00 90.12 98 VAL A N 1
ATOM 685 C CA . VAL A 1 98 ? -10.817 8.357 0.797 1.00 90.12 98 VAL A CA 1
ATOM 686 C C . VAL A 1 98 ? -12.292 8.286 1.192 1.00 90.12 98 VAL A C 1
ATOM 688 O O . VAL A 1 98 ? -12.756 9.135 1.955 1.00 90.12 98 VAL A O 1
ATOM 691 N N . ALA A 1 99 ? -13.029 7.278 0.721 1.00 90.88 99 ALA A N 1
ATOM 692 C CA . ALA A 1 99 ? -14.421 7.067 1.109 1.00 90.88 99 ALA A CA 1
ATOM 693 C C . ALA A 1 99 ? -14.557 6.820 2.621 1.00 90.88 99 ALA A C 1
ATOM 695 O O . ALA A 1 99 ? -15.382 7.465 3.270 1.00 90.88 99 ALA A O 1
ATOM 696 N N . LEU A 1 100 ? -13.691 5.981 3.198 1.00 87.81 100 LEU A N 1
ATOM 697 C CA . LEU A 1 100 ? -13.650 5.733 4.641 1.00 87.81 100 LEU A CA 1
ATOM 698 C C . LEU A 1 100 ? -13.344 7.015 5.429 1.00 87.81 100 LEU A C 1
ATOM 700 O O . LEU A 1 100 ? -14.024 7.322 6.405 1.00 87.81 100 LEU A O 1
ATOM 704 N N . MET A 1 101 ? -12.368 7.811 4.983 1.00 87.75 101 MET A N 1
ATOM 705 C CA . MET A 1 101 ? -12.035 9.094 5.618 1.00 87.75 101 MET A CA 1
ATOM 706 C C . MET A 1 101 ? -13.201 10.086 5.579 1.00 87.75 101 MET A C 1
ATOM 708 O O . MET A 1 101 ? -13.384 10.854 6.524 1.00 87.75 101 MET A O 1
ATOM 712 N N . ARG A 1 102 ? -13.988 10.092 4.494 1.00 89.31 102 ARG A N 1
ATOM 713 C CA . ARG A 1 102 ? -15.197 10.922 4.388 1.00 89.31 102 ARG A CA 1
ATOM 714 C C . ARG A 1 102 ? -16.262 10.473 5.381 1.00 89.31 102 ARG A C 1
ATOM 716 O O . ARG A 1 102 ? -16.805 11.324 6.075 1.00 89.31 102 ARG A O 1
ATOM 723 N N . GLN A 1 103 ? -16.507 9.168 5.498 1.00 88.88 103 GLN A N 1
ATOM 724 C CA . GLN A 1 103 ? -17.457 8.632 6.479 1.00 88.88 103 GLN A CA 1
ATOM 725 C C . GLN A 1 103 ? -17.052 8.982 7.915 1.00 88.88 103 GLN A C 1
ATOM 727 O O . GLN A 1 103 ? -17.861 9.529 8.657 1.00 88.88 103 GLN A O 1
ATOM 732 N N . GLN A 1 104 ? -15.778 8.792 8.270 1.00 85.69 104 GLN A N 1
ATOM 733 C CA . GLN A 1 104 ? -15.279 9.139 9.605 1.00 85.69 104 GLN A CA 1
ATOM 734 C C . GLN A 1 104 ? -15.378 10.636 9.924 1.00 85.69 104 GLN A C 1
ATOM 736 O O . GLN A 1 104 ? -15.559 11.008 11.083 1.00 85.69 104 GLN A O 1
ATOM 741 N N . ARG A 1 105 ? -15.234 11.512 8.920 1.00 87.06 105 ARG A N 1
ATOM 742 C CA . ARG A 1 105 ? -15.459 12.955 9.095 1.00 87.06 105 ARG A CA 1
ATOM 743 C C . ARG A 1 105 ? -16.917 13.252 9.412 1.00 87.06 105 ARG A C 1
ATOM 745 O O . ARG A 1 105 ? -17.178 13.938 10.388 1.00 87.06 105 ARG A O 1
ATOM 752 N N . ILE A 1 106 ? -17.832 12.689 8.624 1.00 85.25 106 ILE A N 1
ATOM 753 C CA . ILE A 1 106 ? -19.275 12.899 8.785 1.00 85.25 106 ILE A CA 1
ATOM 754 C C . ILE A 1 106 ? -19.736 12.444 10.176 1.00 85.25 106 ILE A C 1
ATOM 756 O O . ILE A 1 106 ? -20.435 13.187 10.858 1.00 85.25 106 ILE A O 1
ATOM 760 N N . GLU A 1 107 ? -19.297 11.269 10.636 1.00 84.25 107 GLU A N 1
ATOM 761 C CA . GLU A 1 107 ? -19.623 10.769 11.980 1.00 84.25 107 GLU A CA 1
ATOM 762 C C . GLU A 1 107 ? -19.069 11.667 13.094 1.00 84.25 107 GLU A C 1
ATOM 764 O O . GLU A 1 107 ? -19.769 11.964 14.063 1.00 84.25 107 GLU A O 1
ATOM 769 N N . ARG A 1 108 ? -17.822 12.138 12.955 1.00 82.81 108 ARG A N 1
ATOM 770 C CA . ARG A 1 108 ? -17.205 13.057 13.925 1.00 82.81 108 ARG A CA 1
ATOM 771 C C . ARG A 1 108 ? -17.911 14.404 13.992 1.00 82.81 108 ARG A C 1
ATOM 773 O O . ARG A 1 108 ? -18.027 14.959 15.082 1.00 82.81 108 ARG A O 1
ATOM 780 N N . ASP A 1 109 ? -18.338 14.937 12.854 1.00 82.31 109 ASP A N 1
ATOM 781 C CA . ASP A 1 109 ? -19.034 16.220 12.793 1.00 82.31 109 ASP A CA 1
ATOM 782 C C . ASP A 1 109 ? -20.435 16.098 13.410 1.00 82.31 109 ASP A C 1
ATOM 784 O O . ASP A 1 109 ? -20.812 16.943 14.218 1.00 82.31 109 ASP A O 1
ATOM 788 N N . ALA A 1 110 ? -21.143 14.992 13.154 1.00 81.88 110 ALA A N 1
ATOM 789 C CA . ALA A 1 110 ? -22.434 14.697 13.778 1.00 81.88 110 ALA A CA 1
ATOM 790 C C . ALA A 1 110 ? -22.346 14.562 15.312 1.00 81.88 110 ALA A C 1
ATOM 792 O O . ALA A 1 110 ? -23.225 15.051 16.018 1.00 81.88 110 ALA A O 1
ATOM 793 N N . GLN A 1 111 ? -21.273 13.958 15.840 1.00 79.06 111 GLN A N 1
ATOM 794 C CA . GLN A 1 111 ? -21.025 13.864 17.288 1.00 79.06 111 GLN A CA 1
ATOM 795 C C . GLN A 1 111 ? -20.653 15.197 17.948 1.00 79.06 111 GLN A C 1
ATOM 797 O O . GLN A 1 111 ? -20.770 15.315 19.161 1.00 79.06 111 GLN A O 1
ATOM 802 N N . ARG A 1 112 ? -20.160 16.185 17.192 1.00 75.25 112 ARG A N 1
ATOM 803 C CA . ARG A 1 112 ? -19.817 17.515 17.729 1.00 75.25 112 ARG A CA 1
ATOM 804 C C . ARG A 1 112 ? -21.012 18.455 17.813 1.00 75.25 112 ARG A C 1
ATOM 806 O O . ARG A 1 112 ? -20.952 19.430 18.553 1.00 75.25 112 ARG A O 1
ATOM 813 N N . THR A 1 113 ? -22.043 18.203 17.012 1.00 79.75 113 THR A N 1
ATOM 814 C CA . THR A 1 113 ? -23.277 18.998 16.972 1.00 79.75 113 THR A CA 1
ATOM 815 C C . THR A 1 113 ? -24.408 18.421 17.828 1.00 79.75 113 THR A C 1
ATOM 817 O O . THR A 1 113 ? -25.450 19.063 17.925 1.00 79.75 113 THR A O 1
ATOM 820 N N . ALA A 1 114 ? -24.221 17.227 18.399 1.00 65.19 114 ALA A N 1
ATOM 821 C CA . ALA A 1 114 ? -25.128 16.578 19.350 1.00 65.19 114 ALA A CA 1
ATOM 822 C C . ALA A 1 114 ? -24.670 16.836 20.792 1.00 65.19 114 ALA A C 1
ATOM 824 O O . ALA A 1 114 ? -25.557 16.983 21.660 1.00 65.19 114 ALA A O 1
#

Sequence (114 aa):
QIVSILLPAFSDGTAANLASAMLYGGTFVGIVSLTLSIIGRCFPANPAKAMARLTLSYGVAQVVAPAMAGYIATMTGSYKGALIVAAWVMAAGMALLVALMRQQRIERDAQRTA

Secondary structure (DSSP, 8-state):
-HHHHHHHHH---HHHHHHHHHHHHHHHHHHHHHHHHHHHHH-TTSHHHHHHHHHHHHHHHHHHHHHHHHHHHHHHSSTHHHHHHHHHHHHHHHHHHHHHHHHHHHHHHHHHH-

Solvent-accessible surface area (backbone atoms only — not comparable to full-atom values): 6198 Å² total; per-residue (Å²): 75,70,71,28,67,50,45,48,77,78,35,92,45,70,67,46,43,51,52,18,51,50,45,28,50,55,42,48,54,52,51,54,54,50,51,54,53,50,47,42,66,76,32,73,91,53,29,68,64,58,50,50,52,53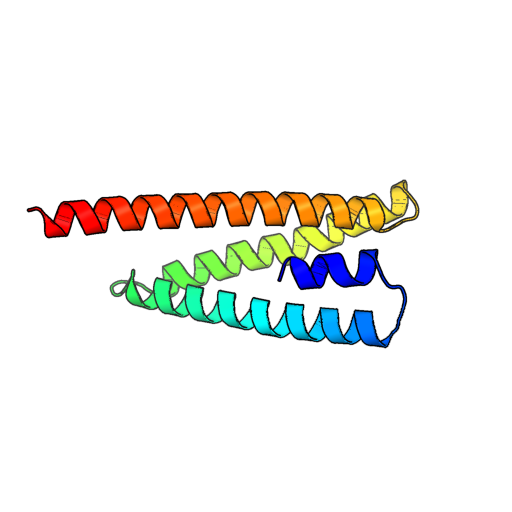,52,51,55,50,51,52,49,67,57,50,51,56,56,51,33,49,54,40,23,71,76,68,74,38,59,65,66,35,51,52,53,51,51,52,55,50,51,52,52,50,52,51,51,53,52,51,55,51,51,55,48,53,55,52,52,54,64,71,78,106

pLDDT: mean 83.94, std 7.24, range [63.78, 94.31]

Mean predicted aligned error: 7.8 Å

Radius of gyration: 17.95 Å; Cα contacts (8 Å, |Δi|>4): 51; chains: 1; bounding box: 45×35×46 Å

Foldseek 3Di:
DLVLLCQCVPDVDPVSVVVSVVVCVVVVVVVLVVVLVVLCVVCVVCSPVSNVVVVVVVVVCVVPLVVVQVVVCVVVVDSPVSSVVVSVVVVVVVVVVVVVVVVVVVVVVVVVVD